Protein AF-A0A699KC30-F1 (afdb_monomer)

pLDDT: mean 75.78, std 14.75, range [30.88, 95.56]

Sequence (129 aa):
MDWEMLDNMGCAEEIENMLEIKVYEAGSQEEIFSSEAWRRAFDINKPIYTELYHEFYSTYEFDEVCVHDELRTNKVIKFRLCGCAHSLTLLELIRRLGLYHSDEVNEEESNVYFQGGLRTDDNFNVKDY

Solvent-accessible surface area (backbone atoms only — not comparable to full-atom values): 7699 Å² total; per-residue (Å²): 94,68,59,70,62,30,49,76,69,72,42,37,69,63,51,50,58,69,31,43,46,77,41,59,44,93,93,52,9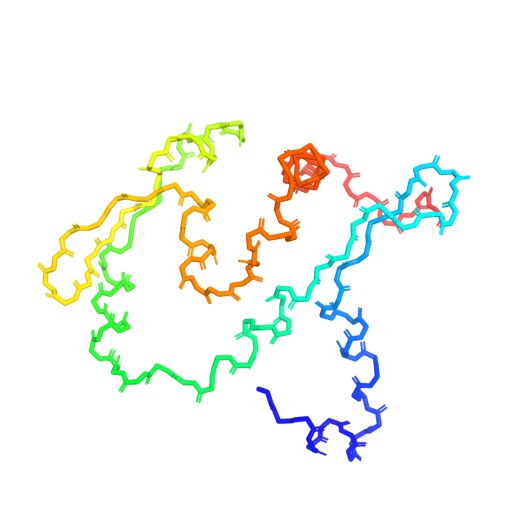1,52,74,72,43,76,41,54,32,51,49,46,57,47,55,60,85,64,77,95,47,66,66,49,50,52,43,28,70,76,44,55,44,69,55,83,85,60,52,82,82,39,41,66,76,39,59,41,37,35,30,30,53,91,90,40,82,46,70,31,20,54,56,57,48,41,42,73,72,58,37,48,57,80,80,72,54,45,76,67,64,42,42,52,51,59,53,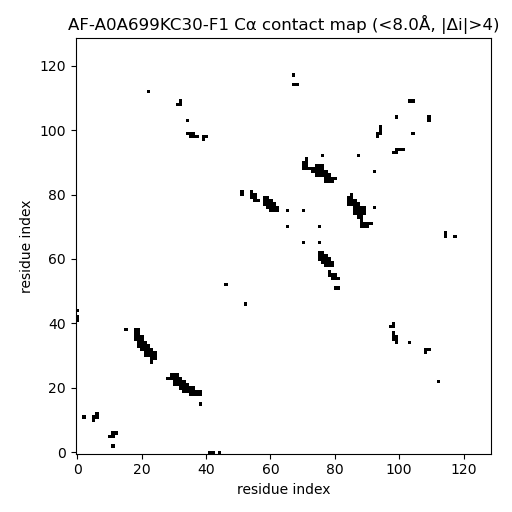51,72,65,67,45,85,82,71,76,63,96,75,84,124

Structure (mmCIF, N/CA/C/O backbone):
data_AF-A0A699KC30-F1
#
_entry.id   AF-A0A699KC30-F1
#
loop_
_atom_site.group_PDB
_atom_site.id
_atom_site.type_symbol
_atom_site.label_atom_id
_atom_site.label_alt_id
_atom_site.label_comp_id
_atom_site.label_asym_id
_atom_site.label_entity_id
_atom_site.label_seq_id
_atom_site.pdbx_PDB_ins_code
_atom_site.Cartn_x
_atom_site.Cartn_y
_atom_site.Cartn_z
_atom_site.occupancy
_atom_site.B_iso_or_equiv
_atom_site.auth_seq_id
_atom_site.auth_comp_id
_atom_site.auth_asym_id
_atom_site.auth_atom_id
_atom_site.pdbx_PDB_model_num
ATOM 1 N N . MET A 1 1 ? -9.618 -6.454 9.247 1.00 74.81 1 MET A N 1
ATOM 2 C CA . MET A 1 1 ? -9.403 -6.671 10.699 1.00 74.81 1 MET A CA 1
ATOM 3 C C . MET A 1 1 ? -10.718 -7.118 11.323 1.00 74.81 1 MET A C 1
ATOM 5 O O . MET A 1 1 ? -11.760 -6.747 10.797 1.00 74.81 1 MET A O 1
ATOM 9 N N . ASP A 1 2 ? -10.697 -7.952 12.365 1.00 83.81 2 ASP A N 1
ATOM 10 C CA . ASP A 1 2 ? -11.927 -8.368 13.058 1.00 83.81 2 ASP A CA 1
ATOM 11 C C . ASP A 1 2 ? -12.236 -7.382 14.193 1.00 83.81 2 ASP A C 1
ATOM 13 O O . ASP A 1 2 ? -11.750 -7.521 15.313 1.00 83.81 2 ASP A O 1
ATOM 17 N N . TRP A 1 3 ? -12.985 -6.330 13.866 1.00 83.38 3 TRP A N 1
ATOM 18 C CA . TRP A 1 3 ? -13.324 -5.258 14.805 1.00 83.38 3 TRP A CA 1
ATOM 19 C C . TRP A 1 3 ? -14.271 -5.715 15.920 1.00 83.38 3 TRP A C 1
ATOM 21 O O . TRP A 1 3 ? -14.171 -5.224 17.039 1.00 83.38 3 TRP A O 1
ATOM 31 N N . GLU A 1 4 ? -15.132 -6.701 15.653 1.00 87.06 4 GLU A N 1
ATOM 32 C CA . GLU A 1 4 ? -16.047 -7.269 16.650 1.00 87.06 4 GLU A CA 1
ATOM 33 C C . GLU A 1 4 ? -15.269 -8.034 17.729 1.00 87.06 4 GLU A C 1
ATOM 35 O O . GLU A 1 4 ? -15.554 -7.922 18.922 1.00 87.06 4 GLU A O 1
ATOM 40 N N . MET A 1 5 ? -14.227 -8.771 17.336 1.00 88.69 5 MET A N 1
ATOM 41 C CA . MET A 1 5 ? -13.301 -9.387 18.286 1.00 88.69 5 MET A CA 1
ATOM 42 C C . MET A 1 5 ? -12.598 -8.339 19.162 1.00 88.69 5 MET A C 1
ATOM 44 O O . MET A 1 5 ? -12.487 -8.539 20.372 1.00 88.69 5 MET A O 1
ATOM 48 N N . LEU A 1 6 ? -12.121 -7.240 18.573 1.00 86.56 6 LEU A N 1
ATOM 49 C CA . LEU A 1 6 ? -11.401 -6.193 19.307 1.00 86.56 6 LEU A CA 1
ATOM 50 C C . LEU A 1 6 ? -12.300 -5.431 20.286 1.00 86.56 6 LEU A C 1
ATOM 52 O O . LEU A 1 6 ? -11.857 -5.100 21.388 1.00 86.56 6 LEU A O 1
ATOM 56 N N . ASP A 1 7 ? -13.556 -5.198 19.910 1.00 89.75 7 ASP A N 1
ATOM 57 C CA . ASP A 1 7 ? -14.551 -4.544 20.761 1.00 89.75 7 ASP A CA 1
ATOM 58 C C . ASP A 1 7 ? -14.898 -5.421 21.973 1.00 89.75 7 ASP A C 1
ATOM 60 O O . ASP A 1 7 ? -14.860 -4.970 23.116 1.00 89.75 7 ASP A O 1
ATOM 64 N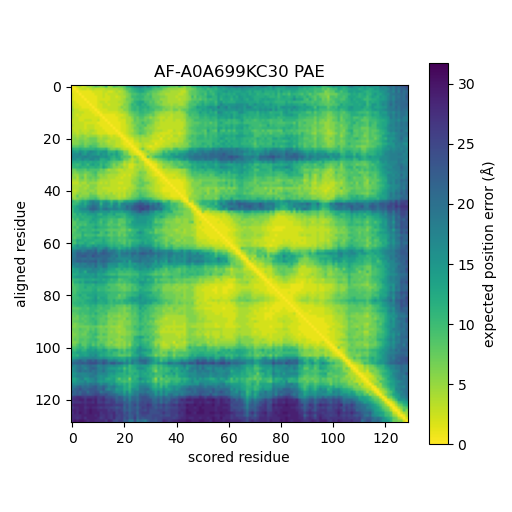 N . ASN A 1 8 ? -15.067 -6.731 21.754 1.00 92.62 8 ASN A N 1
ATOM 65 C CA . ASN A 1 8 ? -15.252 -7.708 22.833 1.00 92.62 8 ASN A CA 1
ATOM 66 C C . ASN A 1 8 ? -14.056 -7.791 23.802 1.00 92.62 8 ASN A C 1
ATOM 68 O O . ASN A 1 8 ? -14.224 -8.181 24.959 1.00 92.62 8 ASN A O 1
ATOM 72 N N . MET A 1 9 ? -12.849 -7.448 23.342 1.00 91.50 9 MET A N 1
ATOM 73 C CA . MET A 1 9 ? -11.646 -7.374 24.179 1.00 91.50 9 MET A CA 1
ATOM 74 C C . MET A 1 9 ? -11.472 -6.015 24.872 1.00 91.50 9 MET A C 1
ATOM 76 O O . MET A 1 9 ? -10.602 -5.892 25.731 1.00 91.50 9 MET A O 1
ATOM 80 N N . GLY A 1 10 ? -12.290 -5.012 24.533 1.00 90.69 10 GLY A N 1
ATOM 81 C CA . GLY A 1 10 ? -12.176 -3.648 25.053 1.00 90.69 10 GLY A CA 1
ATOM 82 C C . GLY A 1 10 ? -10.958 -2.883 24.527 1.00 90.69 10 GLY A C 1
ATOM 83 O O . GLY A 1 10 ? -10.563 -1.892 25.132 1.00 90.69 10 GLY A O 1
ATOM 84 N N . CYS A 1 11 ? -10.348 -3.341 23.428 1.00 88.50 11 CYS A N 1
ATOM 85 C CA . CYS A 1 11 ? -9.141 -2.744 22.841 1.00 88.50 11 CYS A CA 1
ATOM 86 C C . CYS A 1 11 ? -9.411 -2.021 21.513 1.00 88.50 11 CYS A C 1
ATOM 88 O O . CYS A 1 11 ? -8.477 -1.489 20.919 1.00 88.50 11 CYS A O 1
ATOM 90 N N . ALA A 1 12 ? -10.656 -2.022 21.022 1.00 86.69 12 ALA A N 1
ATOM 91 C CA . ALA A 1 12 ? -11.002 -1.450 19.720 1.00 86.69 12 ALA A CA 1
ATOM 92 C C . ALA A 1 12 ? -10.607 0.029 19.602 1.00 86.69 12 ALA A C 1
ATOM 94 O O . ALA A 1 12 ? -9.942 0.390 18.640 1.00 86.69 12 ALA A O 1
ATOM 95 N N . GLU A 1 13 ? -10.935 0.849 20.604 1.00 85.44 13 GLU A N 1
ATOM 96 C CA . GLU A 1 13 ? -10.629 2.287 20.609 1.00 85.44 13 GLU A CA 1
ATOM 97 C C . GLU A 1 13 ? -9.117 2.565 20.662 1.00 85.44 13 GLU A C 1
ATOM 99 O O . GLU A 1 13 ? -8.610 3.433 19.955 1.00 85.44 13 GLU A O 1
ATOM 104 N N . GLU A 1 14 ? -8.363 1.814 21.472 1.00 85.38 14 GLU A N 1
ATOM 105 C CA . GLU A 1 14 ? -6.902 1.958 21.549 1.00 85.38 14 GLU A CA 1
ATOM 106 C C . GLU A 1 14 ? -6.247 1.601 20.211 1.00 85.38 14 GLU A C 1
ATOM 108 O O . GLU A 1 14 ? -5.391 2.335 19.719 1.00 85.38 14 GLU A O 1
ATOM 113 N N . ILE A 1 15 ? -6.688 0.505 19.591 1.00 83.88 15 ILE A N 1
ATOM 114 C CA . ILE A 1 15 ? -6.179 0.070 18.292 1.00 83.88 15 ILE A CA 1
ATOM 115 C C . ILE A 1 15 ? -6.580 1.060 17.202 1.00 83.88 15 ILE A C 1
ATOM 117 O O . ILE A 1 15 ? -5.736 1.416 16.390 1.00 83.88 15 ILE A O 1
ATOM 121 N N . GLU A 1 16 ? -7.818 1.551 17.186 1.00 84.50 16 GLU A N 1
ATOM 122 C CA . GLU A 1 16 ? -8.255 2.558 16.216 1.00 84.50 16 GLU A CA 1
ATOM 123 C C . GLU A 1 16 ? -7.384 3.820 16.294 1.00 84.50 16 GLU A C 1
ATOM 125 O O . GLU A 1 16 ? -6.847 4.252 15.274 1.00 84.50 16 GLU A O 1
ATOM 130 N N . ASN A 1 17 ? -7.119 4.318 17.506 1.00 83.62 17 ASN A N 1
ATOM 131 C CA . ASN A 1 17 ? -6.211 5.445 17.725 1.00 83.62 17 ASN A CA 1
ATOM 132 C C . ASN A 1 17 ? -4.761 5.149 17.298 1.00 83.62 17 ASN A C 1
ATOM 134 O O . ASN A 1 17 ? -4.061 6.059 16.865 1.00 83.62 17 ASN A O 1
ATOM 138 N N . MET A 1 18 ? -4.289 3.900 17.400 1.00 82.88 18 MET A N 1
ATOM 139 C CA . MET A 1 18 ? -2.960 3.505 16.905 1.00 82.88 18 MET A CA 1
ATOM 140 C C . MET A 1 18 ? -2.877 3.452 15.374 1.00 82.88 18 MET A C 1
ATOM 142 O O . MET A 1 18 ? -1.798 3.644 14.811 1.00 82.88 18 MET A O 1
ATOM 146 N N . LEU A 1 19 ? -3.982 3.136 14.694 1.00 82.62 19 LEU A N 1
ATOM 147 C CA . LEU A 1 19 ? -4.031 3.049 13.232 1.00 82.62 19 LEU A CA 1
ATOM 148 C C . LEU A 1 19 ? -4.249 4.414 12.567 1.00 82.62 19 LEU A C 1
ATOM 150 O O . LEU A 1 19 ? -3.954 4.571 11.378 1.00 82.62 19 LEU A O 1
ATOM 154 N N . GLU A 1 20 ? -4.764 5.389 13.308 1.00 82.56 20 GLU A N 1
ATOM 155 C CA . GLU A 1 20 ? -4.938 6.757 12.841 1.00 82.56 20 GLU A CA 1
ATOM 156 C C . GLU A 1 20 ? -3.657 7.569 13.073 1.00 82.56 20 GLU A C 1
ATOM 158 O O . GLU A 1 20 ? -3.180 7.740 14.192 1.00 82.56 20 GLU A O 1
ATOM 163 N N . ILE A 1 21 ? -3.076 8.095 11.996 1.00 78.81 21 ILE A N 1
ATOM 164 C CA . ILE A 1 21 ? -1.925 8.993 12.089 1.00 78.81 21 ILE A CA 1
ATOM 165 C C . ILE A 1 21 ? -2.450 10.417 12.125 1.00 78.81 21 ILE A C 1
ATOM 167 O O . ILE A 1 21 ? -3.079 10.838 11.162 1.00 78.81 21 ILE A O 1
ATOM 171 N N . LYS A 1 22 ? -2.135 11.163 13.186 1.00 79.19 22 LYS A N 1
ATOM 172 C CA . LYS A 1 22 ? -2.387 12.607 13.284 1.00 79.19 22 LYS A CA 1
ATOM 173 C C . LYS A 1 22 ? -1.073 13.352 13.433 1.00 79.19 22 LYS A C 1
ATOM 175 O O . LYS A 1 22 ? -0.245 12.999 14.271 1.00 79.19 22 LYS A O 1
ATOM 180 N N . VAL A 1 23 ? -0.883 14.381 12.621 1.00 74.19 23 VAL A N 1
ATOM 181 C CA . VAL A 1 23 ? 0.262 15.289 12.673 1.00 74.19 23 VAL A CA 1
ATOM 182 C C . VAL A 1 23 ? -0.258 16.668 13.040 1.00 74.19 23 VAL A C 1
ATOM 184 O O . VAL A 1 23 ? -1.165 17.190 12.394 1.00 74.19 23 VAL A O 1
ATOM 187 N N . TYR A 1 24 ? 0.344 17.253 14.070 1.00 78.44 24 TYR A N 1
ATOM 188 C CA . TYR A 1 24 ? -0.006 18.570 14.592 1.00 78.44 24 TYR A CA 1
ATOM 189 C C . TYR A 1 24 ? 1.092 19.584 14.281 1.00 78.44 24 TYR A C 1
ATOM 191 O O . TYR A 1 24 ? 2.258 19.218 14.100 1.00 78.44 24 TYR A O 1
ATOM 199 N N . GLU A 1 25 ? 0.734 20.863 14.247 1.00 75.19 25 GLU A N 1
ATOM 200 C CA . GLU A 1 25 ? 1.716 21.937 14.120 1.00 75.19 25 GLU A CA 1
ATOM 201 C C . GLU A 1 25 ? 2.610 22.028 15.364 1.00 75.19 25 GLU A C 1
ATOM 203 O O . GLU A 1 25 ? 2.167 21.888 16.506 1.00 75.19 25 GLU A O 1
ATOM 208 N N . ALA A 1 26 ? 3.900 22.293 15.155 1.00 73.38 26 ALA A N 1
ATOM 209 C CA . ALA A 1 26 ? 4.852 22.425 16.248 1.00 73.38 26 ALA A CA 1
ATOM 210 C C . ALA A 1 26 ? 4.469 23.592 17.180 1.00 73.38 26 ALA A C 1
ATOM 212 O O . ALA A 1 26 ? 4.621 24.761 16.833 1.00 73.38 26 ALA A O 1
ATOM 213 N N . GLY A 1 27 ? 4.026 23.263 18.397 1.00 71.50 27 GLY A N 1
ATOM 214 C CA . GLY A 1 27 ? 3.652 24.243 19.420 1.00 71.50 27 GLY A CA 1
ATOM 215 C C . GLY A 1 27 ? 2.168 24.622 19.444 1.00 71.50 27 GLY A C 1
ATOM 216 O O . GLY A 1 27 ? 1.796 25.478 20.248 1.00 71.50 27 GLY A O 1
ATOM 217 N N . SER A 1 28 ? 1.321 23.982 18.632 1.00 72.06 28 SER A N 1
ATOM 218 C CA . SER A 1 28 ? -0.136 24.130 18.687 1.00 72.06 28 SER A CA 1
ATOM 219 C C . SER A 1 28 ? -0.834 22.758 18.766 1.00 72.06 28 SER A C 1
ATOM 221 O O . SER A 1 28 ? -0.210 21.713 18.593 1.00 72.06 28 SER A O 1
ATOM 223 N N . GLN A 1 29 ? -2.127 22.749 19.105 1.00 75.62 29 GLN A N 1
ATOM 224 C CA . GLN A 1 29 ? -2.985 21.553 19.006 1.00 75.62 29 GLN A CA 1
ATOM 225 C C . GLN A 1 29 ? -3.742 21.511 17.668 1.00 75.62 29 GLN A C 1
ATOM 227 O O . GLN A 1 29 ? -4.736 20.800 17.544 1.00 75.62 29 GLN A O 1
ATOM 232 N N . GLU A 1 30 ? -3.320 22.308 16.685 1.00 77.06 30 GLU A N 1
ATOM 233 C CA . GLU A 1 30 ? -3.941 22.338 15.366 1.00 77.06 30 GLU A CA 1
ATOM 234 C C . GLU A 1 30 ? -3.460 21.139 14.546 1.00 77.06 30 GLU A C 1
ATOM 236 O O . GLU A 1 30 ? -2.259 20.919 14.374 1.00 77.06 30 GLU A O 1
ATOM 241 N N . GLU A 1 31 ? -4.413 20.324 14.098 1.00 73.56 31 GLU A N 1
ATOM 242 C CA . GLU A 1 31 ? -4.168 19.154 13.260 1.00 73.56 31 GLU A CA 1
ATOM 243 C C . GLU A 1 31 ? -3.909 19.608 11.820 1.00 73.56 31 GLU A C 1
ATOM 245 O O . GLU A 1 31 ? -4.778 20.208 11.192 1.00 73.56 31 GLU A O 1
ATOM 250 N N . ILE A 1 32 ? -2.712 19.317 11.306 1.00 74.69 32 ILE A N 1
ATOM 251 C CA . ILE A 1 32 ? -2.318 19.640 9.926 1.00 74.69 32 ILE A CA 1
ATOM 252 C C . ILE A 1 32 ? -2.623 18.465 8.993 1.00 74.69 32 ILE A C 1
ATOM 254 O O . ILE A 1 32 ? -2.889 18.654 7.813 1.00 74.69 32 ILE A O 1
ATOM 258 N N . PHE A 1 33 ? -2.543 17.232 9.494 1.00 72.06 33 PHE A N 1
ATOM 259 C CA . PHE A 1 33 ? -2.725 16.048 8.663 1.00 72.06 33 PHE A CA 1
ATOM 260 C C . PHE A 1 33 ? -3.261 14.881 9.483 1.00 72.06 33 PHE A C 1
ATOM 262 O O . PHE A 1 33 ? -2.646 14.491 10.476 1.00 72.06 33 PHE A O 1
ATOM 269 N N . SER A 1 34 ? -4.351 14.278 9.017 1.00 76.19 34 SER A N 1
ATOM 270 C CA . SER A 1 34 ? -4.817 12.964 9.458 1.00 76.19 34 SER A CA 1
ATOM 271 C C . SER A 1 34 ? -4.738 11.947 8.329 1.00 76.19 34 SER A C 1
ATOM 273 O O . SER A 1 34 ? -4.954 12.246 7.156 1.00 76.19 34 SER A O 1
ATOM 275 N N . SER A 1 35 ? -4.413 10.710 8.690 1.00 76.00 35 SER A N 1
ATOM 276 C CA . SER A 1 35 ? -4.342 9.593 7.760 1.00 76.00 35 SER A CA 1
ATOM 277 C C . SER A 1 35 ? -4.851 8.315 8.405 1.00 76.00 35 SER A C 1
ATOM 279 O O . SER A 1 35 ? -4.273 7.813 9.368 1.00 76.00 35 SER A O 1
ATOM 281 N N . GLU A 1 36 ? -5.834 7.702 7.755 1.00 82.44 36 GLU A N 1
ATOM 282 C CA . GLU A 1 36 ? -6.353 6.376 8.096 1.00 82.44 36 GLU A CA 1
ATOM 283 C C . GLU A 1 36 ? -5.680 5.248 7.287 1.00 82.44 36 GLU A C 1
ATOM 285 O O . GLU A 1 36 ? -6.220 4.145 7.168 1.00 82.44 36 GLU A O 1
ATOM 290 N N . ALA A 1 37 ? -4.516 5.508 6.679 1.00 80.50 37 ALA A N 1
ATOM 291 C CA . ALA A 1 37 ? -3.863 4.571 5.764 1.00 80.50 37 ALA A CA 1
ATOM 292 C C . ALA A 1 37 ? -3.662 3.170 6.365 1.00 80.50 37 ALA A C 1
ATOM 294 O O . ALA A 1 37 ? -3.870 2.170 5.674 1.00 80.50 37 ALA A O 1
ATOM 295 N N . TRP A 1 38 ? -3.321 3.071 7.654 1.00 81.44 38 TRP A N 1
ATOM 296 C CA . TRP A 1 38 ? -3.174 1.775 8.316 1.00 81.44 38 TRP A CA 1
ATOM 297 C C . TRP A 1 38 ? -4.504 1.059 8.498 1.00 81.44 38 TRP A C 1
ATOM 299 O O . TRP A 1 38 ? -4.574 -0.138 8.223 1.00 81.44 38 TRP A O 1
ATOM 309 N N . ARG A 1 39 ? -5.572 1.772 8.877 1.00 83.38 39 ARG A N 1
ATOM 310 C CA . ARG A 1 39 ? -6.918 1.188 8.949 1.00 83.38 39 ARG A CA 1
ATOM 311 C C . ARG A 1 39 ? -7.296 0.566 7.608 1.00 83.38 39 ARG A C 1
ATOM 313 O O . ARG A 1 39 ? -7.652 -0.608 7.550 1.00 83.38 39 ARG A O 1
ATOM 320 N N . ARG A 1 40 ? -7.077 1.302 6.515 1.00 83.44 40 ARG A N 1
ATOM 321 C CA . ARG A 1 40 ? -7.336 0.816 5.151 1.00 83.44 40 ARG A CA 1
ATOM 322 C C . ARG A 1 40 ? -6.482 -0.388 4.787 1.00 83.44 40 ARG A C 1
ATOM 324 O O . ARG A 1 40 ? -7.013 -1.330 4.212 1.00 83.44 40 ARG A O 1
ATOM 331 N N . ALA A 1 41 ? -5.200 -0.399 5.155 1.00 81.56 41 ALA A N 1
ATOM 332 C CA . ALA A 1 41 ? -4.333 -1.560 4.952 1.00 81.56 41 ALA A CA 1
ATOM 333 C C . ALA A 1 41 ? -4.875 -2.809 5.665 1.00 81.56 41 ALA A C 1
ATOM 335 O O . ALA A 1 41 ? -4.906 -3.894 5.084 1.00 81.56 41 ALA A O 1
ATOM 336 N N . PHE A 1 42 ? -5.341 -2.657 6.906 1.00 79.50 42 PHE A N 1
ATOM 337 C CA . PHE A 1 42 ? -5.905 -3.746 7.703 1.00 79.50 42 PHE A CA 1
ATOM 338 C C . PHE A 1 42 ? -7.310 -4.179 7.261 1.00 79.50 42 PHE A C 1
ATOM 340 O O . PHE A 1 42 ? -7.711 -5.320 7.528 1.00 79.50 42 PHE A O 1
ATOM 347 N N . ASP A 1 43 ? -8.043 -3.312 6.566 1.00 80.50 43 ASP A N 1
ATOM 348 C CA . ASP A 1 43 ? -9.338 -3.617 5.953 1.00 80.50 43 ASP A CA 1
ATOM 349 C C . ASP A 1 43 ? -9.216 -4.357 4.609 1.00 80.50 43 ASP A C 1
ATOM 351 O O . ASP A 1 43 ? -10.220 -4.851 4.086 1.00 80.50 43 ASP A O 1
ATOM 355 N N . ILE A 1 44 ? -8.001 -4.532 4.068 1.00 76.94 44 ILE A N 1
ATOM 356 C CA . ILE A 1 44 ? -7.751 -5.392 2.901 1.00 76.94 44 ILE A CA 1
ATOM 357 C C . ILE A 1 44 ? -8.031 -6.854 3.295 1.00 76.94 44 ILE A C 1
ATOM 359 O O . ILE A 1 44 ? -7.170 -7.598 3.761 1.00 76.94 44 ILE A O 1
ATOM 363 N N . ASN A 1 45 ? -9.278 -7.280 3.097 1.00 68.75 45 ASN A N 1
ATOM 364 C CA . ASN A 1 45 ? -9.874 -8.477 3.699 1.00 68.75 45 ASN A CA 1
ATOM 365 C C . ASN A 1 45 ? -9.479 -9.832 3.055 1.00 68.75 45 ASN A C 1
ATOM 367 O O . ASN A 1 45 ? -10.214 -10.807 3.216 1.00 68.75 45 ASN A O 1
ATOM 371 N N . LYS A 1 46 ? -8.310 -9.892 2.381 1.00 64.62 46 LYS A N 1
ATOM 372 C CA . LYS A 1 46 ? -7.579 -11.028 1.741 1.00 64.62 46 LYS A CA 1
ATOM 373 C C . LYS A 1 46 ? -7.260 -10.769 0.257 1.00 64.62 46 LYS A C 1
ATOM 375 O O . LYS A 1 46 ? -8.051 -10.128 -0.434 1.00 64.62 46 LYS A O 1
ATOM 380 N N . PRO A 1 47 ? -6.140 -11.306 -0.276 1.00 60.75 47 PRO A N 1
ATOM 381 C CA . PRO A 1 47 ? -5.890 -11.282 -1.712 1.00 60.75 47 PRO A CA 1
ATOM 382 C C . PRO A 1 47 ? -6.949 -12.122 -2.433 1.00 60.75 47 PRO A C 1
ATOM 384 O O . PRO A 1 47 ? -7.174 -13.281 -2.088 1.00 60.75 47 PRO A O 1
ATOM 387 N N . ILE A 1 48 ? -7.582 -11.538 -3.451 1.00 68.06 48 ILE A N 1
ATOM 388 C CA . ILE A 1 48 ? -8.607 -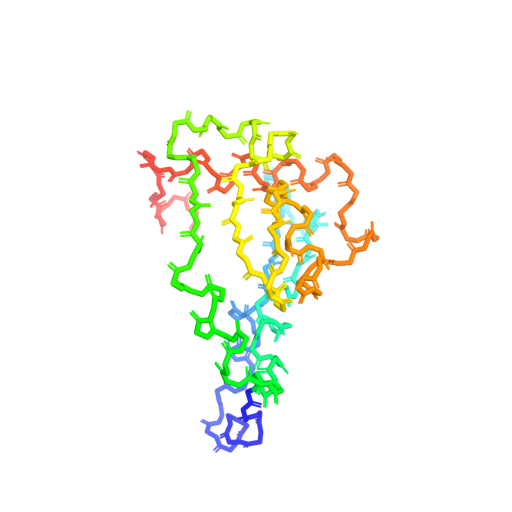12.209 -4.268 1.00 68.06 48 ILE A CA 1
ATOM 389 C C . ILE A 1 48 ? -7.995 -13.400 -5.036 1.00 68.06 48 ILE A C 1
ATOM 391 O O . ILE A 1 48 ? -8.684 -14.380 -5.300 1.00 68.06 48 ILE A O 1
ATOM 395 N N . TYR A 1 49 ? -6.687 -13.343 -5.330 1.00 78.31 49 TYR A N 1
ATOM 396 C CA . TYR A 1 49 ? -5.932 -14.392 -6.020 1.00 78.31 49 TYR A CA 1
ATOM 397 C C . TYR A 1 49 ? -4.548 -14.569 -5.388 1.00 78.31 49 TYR A C 1
ATOM 399 O O . TYR A 1 49 ? -3.711 -13.662 -5.425 1.00 78.31 49 TYR A O 1
ATOM 407 N N . THR A 1 50 ? -4.294 -15.739 -4.805 1.00 82.19 50 THR A N 1
ATOM 408 C CA . THR A 1 50 ? -3.033 -16.052 -4.116 1.00 82.19 50 THR A CA 1
ATOM 409 C C . THR A 1 50 ? -1.850 -16.117 -5.088 1.00 82.19 50 THR A C 1
ATOM 411 O O . THR A 1 50 ? -0.738 -15.727 -4.743 1.00 82.19 50 THR A O 1
ATOM 414 N N . GLU A 1 51 ? -2.078 -16.532 -6.332 1.00 85.31 51 GLU A N 1
ATOM 415 C CA . GLU A 1 51 ? -1.059 -16.597 -7.381 1.00 85.31 51 GLU A CA 1
ATOM 416 C C . GLU A 1 51 ? -0.532 -15.210 -7.751 1.00 85.31 51 GLU A C 1
ATOM 418 O O . GLU A 1 51 ? 0.672 -15.040 -7.925 1.00 85.31 51 GLU A O 1
ATOM 423 N N . LEU A 1 52 ? -1.410 -14.203 -7.808 1.00 85.75 52 LEU A N 1
ATOM 424 C CA . LEU A 1 52 ? -1.013 -12.818 -8.075 1.00 85.75 52 LEU A CA 1
ATOM 425 C C . LEU A 1 52 ? -0.194 -12.234 -6.925 1.00 85.75 52 LEU A C 1
ATOM 427 O O . LEU A 1 52 ? 0.741 -11.473 -7.156 1.00 85.75 52 LEU A O 1
ATOM 431 N N . TYR A 1 53 ? -0.512 -12.627 -5.691 1.00 85.25 53 TYR A N 1
ATOM 432 C CA . TYR A 1 53 ? 0.288 -12.277 -4.523 1.00 85.25 53 TYR A CA 1
ATOM 433 C C . TYR A 1 53 ? 1.690 -12.886 -4.646 1.00 85.25 53 TYR A C 1
ATOM 435 O O . TYR A 1 53 ? 2.686 -12.176 -4.560 1.00 85.25 53 TYR A O 1
ATOM 443 N N . HIS A 1 54 ? 1.797 -14.183 -4.944 1.00 88.00 54 HIS A N 1
ATOM 444 C CA . HIS A 1 54 ? 3.101 -14.819 -5.137 1.00 88.00 54 HIS A CA 1
ATOM 445 C C . HIS A 1 54 ? 3.893 -14.235 -6.312 1.00 88.00 54 HIS A C 1
ATOM 447 O O . HIS A 1 54 ? 5.103 -14.052 -6.181 1.00 88.00 54 HIS A O 1
ATOM 453 N N . GLU A 1 55 ? 3.245 -13.909 -7.434 1.00 91.94 55 GLU A N 1
ATOM 454 C CA . GLU A 1 55 ? 3.904 -13.233 -8.557 1.00 91.94 55 GLU A CA 1
ATOM 455 C C . GLU A 1 55 ? 4.461 -11.876 -8.118 1.00 91.94 55 GLU A C 1
ATOM 457 O O . GLU A 1 55 ? 5.642 -11.605 -8.335 1.00 91.94 55 GLU A O 1
ATOM 462 N N . PHE A 1 56 ? 3.651 -11.068 -7.431 1.00 90.25 56 PHE A N 1
ATOM 463 C CA . PHE A 1 56 ? 4.079 -9.775 -6.912 1.00 90.25 56 PHE A CA 1
ATOM 464 C C . PHE A 1 56 ? 5.299 -9.920 -5.994 1.00 90.25 56 PHE A C 1
ATOM 466 O O . PHE A 1 56 ? 6.346 -9.351 -6.284 1.00 90.25 56 PHE A O 1
ATOM 473 N N . TYR A 1 57 ? 5.223 -10.737 -4.938 1.00 88.31 57 TYR A N 1
ATOM 474 C CA . TYR A 1 57 ? 6.319 -10.861 -3.965 1.00 88.31 57 TYR A CA 1
ATOM 475 C C . TYR A 1 57 ? 7.577 -11.533 -4.521 1.00 88.31 57 TYR A C 1
ATOM 477 O O . TYR A 1 57 ? 8.668 -11.262 -4.032 1.00 88.31 57 TYR A O 1
ATOM 485 N N . SER A 1 58 ? 7.458 -12.400 -5.530 1.00 92.25 58 SER A N 1
ATOM 486 C CA . SER A 1 58 ? 8.627 -13.042 -6.154 1.00 92.25 58 SER A CA 1
ATOM 487 C C . SER A 1 58 ? 9.342 -12.156 -7.174 1.00 92.25 58 SER A C 1
ATOM 489 O O . SER A 1 58 ? 10.474 -12.456 -7.547 1.00 92.25 58 SER A O 1
ATOM 491 N N . THR A 1 59 ? 8.696 -11.086 -7.638 1.00 93.88 59 THR A N 1
ATOM 492 C CA . THR A 1 59 ? 9.229 -10.193 -8.680 1.00 93.88 59 THR A CA 1
ATOM 493 C C . THR A 1 59 ? 9.379 -8.748 -8.223 1.00 93.88 59 THR A C 1
ATOM 495 O O . THR A 1 59 ? 9.863 -7.923 -8.996 1.00 93.88 59 THR A O 1
ATOM 498 N N . TYR A 1 60 ? 8.955 -8.444 -6.997 1.00 91.56 60 TYR A N 1
ATOM 499 C CA . TYR A 1 60 ? 9.104 -7.139 -6.380 1.00 91.56 60 TYR A CA 1
ATOM 500 C C . TYR A 1 60 ? 10.583 -6.779 -6.228 1.00 91.56 60 TYR A C 1
ATOM 502 O O . TYR A 1 60 ? 11.372 -7.524 -5.650 1.00 91.56 60 TYR A O 1
ATOM 510 N N . GLU A 1 61 ? 10.930 -5.600 -6.721 1.00 91.19 61 GLU A N 1
ATOM 511 C CA . GLU A 1 61 ? 12.238 -4.978 -6.612 1.00 91.19 61 GLU A CA 1
ATOM 512 C C . GLU A 1 61 ? 12.033 -3.525 -6.180 1.00 91.19 61 GLU A C 1
ATOM 514 O O . GLU A 1 61 ? 11.167 -2.816 -6.707 1.00 91.19 61 GLU A O 1
ATOM 519 N N . PHE A 1 62 ? 12.845 -3.097 -5.219 1.00 87.56 62 PHE A N 1
ATOM 520 C CA . PHE A 1 62 ? 12.916 -1.722 -4.755 1.00 87.56 62 PHE A CA 1
ATOM 521 C C . PHE A 1 62 ? 14.323 -1.190 -5.009 1.00 87.56 62 PHE A C 1
ATOM 523 O O . PHE A 1 62 ? 15.300 -1.844 -4.643 1.00 87.56 62 PHE A O 1
ATOM 530 N N . ASP A 1 63 ? 14.426 -0.022 -5.637 1.00 83.81 63 ASP A N 1
ATOM 531 C CA . ASP A 1 63 ? 15.711 0.630 -5.881 1.00 83.81 63 ASP A CA 1
ATOM 532 C C . ASP A 1 63 ? 16.269 1.225 -4.576 1.00 83.81 63 ASP A C 1
ATOM 534 O O . ASP A 1 63 ? 15.850 2.292 -4.124 1.00 83.81 63 ASP A O 1
ATOM 538 N N . GLU A 1 64 ? 17.195 0.497 -3.946 1.00 67.44 64 GLU A N 1
ATOM 539 C CA . GLU A 1 64 ? 17.787 0.824 -2.640 1.00 67.44 64 GLU A CA 1
ATOM 540 C C . GLU A 1 64 ? 18.618 2.122 -2.658 1.00 67.44 64 GLU A C 1
ATOM 542 O O . GLU A 1 64 ? 18.841 2.727 -1.614 1.00 67.44 64 GLU A O 1
ATOM 547 N N . VAL A 1 65 ? 19.048 2.593 -3.835 1.00 67.38 65 VAL A N 1
ATOM 548 C CA . VAL A 1 65 ? 19.900 3.792 -3.977 1.00 67.38 65 VAL A CA 1
ATOM 549 C C . VAL A 1 65 ? 19.073 5.087 -4.033 1.00 67.38 65 VAL A C 1
ATOM 551 O O . VAL A 1 65 ? 19.619 6.184 -4.152 1.00 67.38 65 VAL A O 1
ATOM 554 N N . CYS A 1 66 ? 17.749 4.992 -3.931 1.00 65.19 66 CYS A N 1
ATOM 555 C CA . CYS A 1 66 ? 16.872 6.147 -4.022 1.00 6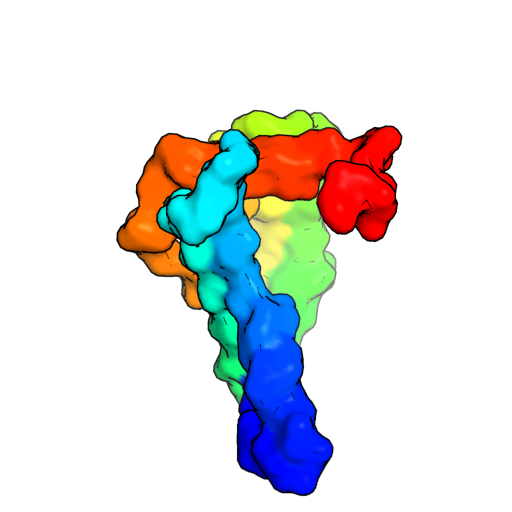5.19 66 CYS A CA 1
ATOM 556 C C . CYS A 1 66 ? 16.977 7.061 -2.791 1.00 65.19 66 CYS A C 1
ATOM 558 O O . CYS A 1 66 ? 16.676 6.659 -1.667 1.00 65.19 66 CYS A O 1
ATOM 560 N N . VAL A 1 67 ? 17.310 8.336 -3.009 1.00 67.50 67 VAL A N 1
ATOM 561 C CA . VAL A 1 67 ? 17.217 9.364 -1.959 1.00 67.50 67 VAL A CA 1
ATOM 562 C C . VAL A 1 67 ? 15.753 9.734 -1.685 1.00 67.50 67 VAL A C 1
ATOM 564 O O . VAL A 1 67 ? 14.882 9.561 -2.535 1.00 67.50 67 VAL A O 1
ATOM 567 N N . HIS A 1 68 ? 15.452 10.253 -0.494 1.00 66.25 68 HIS A N 1
ATOM 568 C CA . HIS A 1 68 ? 14.072 10.454 -0.023 1.00 66.25 68 HIS A CA 1
ATOM 569 C C . HIS A 1 68 ? 13.176 11.275 -0.965 1.00 66.25 68 HIS A C 1
ATOM 571 O O . HIS A 1 68 ? 12.013 10.924 -1.164 1.00 66.25 68 HIS A O 1
ATOM 577 N N . ASP A 1 69 ? 13.716 12.323 -1.592 1.00 69.12 69 ASP A N 1
ATOM 578 C CA . ASP A 1 69 ? 12.960 13.181 -2.517 1.00 69.12 69 ASP A CA 1
ATOM 579 C C . ASP A 1 69 ? 12.662 12.493 -3.866 1.00 69.12 69 ASP A C 1
ATOM 581 O O . ASP A 1 69 ? 11.752 12.888 -4.599 1.00 69.12 69 ASP A O 1
ATOM 585 N N . GLU A 1 70 ? 13.391 11.423 -4.186 1.00 71.31 70 GLU A N 1
ATOM 586 C CA . GLU A 1 70 ? 13.232 10.653 -5.416 1.00 71.31 70 GLU A CA 1
ATOM 587 C C . GLU A 1 70 ? 12.147 9.569 -5.302 1.00 71.31 70 GLU A C 1
ATOM 589 O O . GLU A 1 70 ? 11.617 9.132 -6.319 1.00 71.31 70 GLU A O 1
ATOM 594 N N . LEU A 1 71 ? 11.706 9.190 -4.096 1.00 72.06 71 LEU A N 1
ATOM 595 C CA . LEU A 1 71 ? 10.679 8.149 -3.908 1.00 72.06 71 LEU A CA 1
ATOM 596 C C . LEU A 1 71 ? 9.323 8.509 -4.540 1.00 72.06 71 LEU A C 1
ATOM 598 O O . LEU A 1 71 ? 8.535 7.628 -4.900 1.00 72.06 71 LEU A O 1
ATOM 602 N N . ARG A 1 72 ? 9.034 9.811 -4.671 1.00 70.94 72 ARG A N 1
ATOM 603 C CA . ARG A 1 72 ? 7.790 10.322 -5.272 1.00 70.94 72 ARG A CA 1
ATOM 604 C C . ARG A 1 72 ? 7.886 10.463 -6.790 1.00 70.94 72 ARG A C 1
ATOM 606 O O . ARG A 1 72 ? 6.861 10.353 -7.460 1.00 70.94 72 ARG A O 1
ATOM 613 N N . THR A 1 73 ? 9.080 10.720 -7.319 1.00 75.00 73 THR A N 1
ATOM 614 C CA . THR A 1 73 ? 9.306 11.115 -8.719 1.00 75.00 73 THR A CA 1
ATOM 615 C C . THR A 1 73 ? 9.905 9.986 -9.552 1.00 75.00 73 THR A C 1
ATOM 617 O O . THR A 1 73 ? 9.488 9.775 -10.693 1.00 75.00 73 THR A O 1
ATOM 620 N N . ASN A 1 74 ? 10.823 9.216 -8.973 1.00 84.56 74 ASN A N 1
ATOM 621 C CA . ASN A 1 74 ? 11.456 8.074 -9.605 1.00 84.56 74 ASN A CA 1
ATOM 622 C C . ASN A 1 74 ? 10.619 6.813 -9.409 1.00 84.56 74 ASN A C 1
ATOM 624 O O . ASN A 1 74 ? 10.028 6.549 -8.358 1.00 84.56 74 ASN A O 1
ATOM 628 N N . LYS A 1 75 ? 10.577 5.995 -10.459 1.00 87.38 75 LYS A N 1
ATOM 629 C CA . LYS A 1 75 ? 9.864 4.720 -10.448 1.00 87.38 75 LYS A CA 1
ATOM 630 C C . LYS A 1 75 ? 10.722 3.628 -9.821 1.00 87.38 75 LYS A C 1
ATOM 632 O O . LYS A 1 75 ? 11.244 2.753 -10.511 1.00 87.38 75 LYS A O 1
ATOM 637 N N . VAL A 1 76 ? 10.876 3.732 -8.508 1.00 87.94 76 VAL A N 1
ATO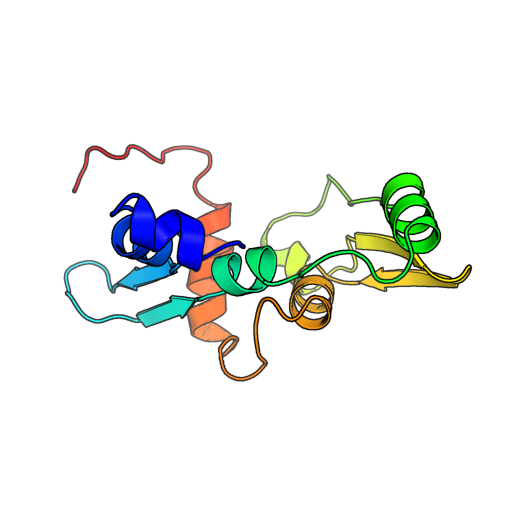M 638 C CA . VAL A 1 76 ? 11.748 2.879 -7.691 1.00 87.94 76 VAL A CA 1
ATOM 639 C C . VAL A 1 76 ? 11.172 1.502 -7.418 1.00 87.94 76 VAL A C 1
ATOM 641 O O . VAL A 1 76 ? 11.916 0.595 -7.066 1.00 87.94 76 VAL A O 1
ATOM 644 N N . ILE A 1 77 ? 9.860 1.335 -7.592 1.00 90.44 77 ILE A N 1
ATOM 645 C CA . ILE A 1 77 ? 9.186 0.066 -7.359 1.00 90.44 77 ILE A CA 1
ATOM 646 C C . ILE A 1 77 ? 8.946 -0.621 -8.691 1.00 90.44 77 ILE A C 1
ATOM 648 O O . ILE A 1 77 ? 8.261 -0.080 -9.564 1.00 90.44 77 ILE A O 1
ATOM 652 N N . LYS A 1 78 ? 9.460 -1.839 -8.833 1.00 93.94 78 LYS A N 1
ATOM 653 C CA . LYS A 1 78 ? 9.230 -2.698 -9.995 1.00 93.94 78 LYS A CA 1
ATOM 654 C C . LYS A 1 78 ? 8.656 -4.025 -9.528 1.00 93.94 78 LYS A C 1
ATOM 656 O O . LYS A 1 78 ? 9.029 -4.526 -8.478 1.00 93.94 78 LYS A O 1
ATOM 661 N N . PHE A 1 79 ? 7.723 -4.582 -10.284 1.00 94.25 79 PHE A N 1
ATOM 662 C CA . PHE A 1 79 ? 7.143 -5.899 -10.007 1.00 94.25 79 PHE A CA 1
ATOM 663 C C . PHE A 1 79 ? 6.432 -6.426 -11.247 1.00 94.25 79 PHE A C 1
ATOM 665 O O . PHE A 1 79 ? 6.212 -5.694 -12.216 1.00 94.25 79 PHE A O 1
ATOM 672 N N . ARG A 1 80 ? 6.027 -7.692 -11.214 1.00 93.88 80 ARG A N 1
ATOM 673 C CA . ARG A 1 80 ? 5.082 -8.268 -12.166 1.00 93.88 80 ARG A CA 1
ATOM 674 C C . ARG A 1 80 ? 3.734 -8.516 -11.513 1.00 93.88 80 ARG A C 1
ATOM 676 O O . ARG A 1 80 ? 3.653 -8.865 -10.339 1.00 93.88 80 ARG A O 1
ATOM 683 N N . LEU A 1 81 ? 2.678 -8.321 -12.291 1.00 90.81 81 LEU A N 1
ATOM 684 C CA . LEU A 1 81 ? 1.315 -8.644 -11.896 1.00 90.81 81 LEU A CA 1
ATOM 685 C C . LEU A 1 81 ? 0.520 -9.059 -13.134 1.00 90.81 81 LEU A C 1
ATOM 687 O O . LEU A 1 81 ? 0.549 -8.369 -14.155 1.00 90.81 81 LEU A O 1
ATOM 691 N N . CYS A 1 82 ? -0.176 -10.191 -13.056 1.00 89.88 82 CYS A N 1
ATOM 692 C CA . CYS A 1 82 ? -0.899 -10.787 -14.182 1.00 89.88 82 CYS A CA 1
ATOM 693 C C . CYS A 1 82 ? 0.008 -11.035 -15.405 1.00 89.88 82 CYS A C 1
ATOM 695 O O . CYS A 1 82 ? -0.426 -10.884 -16.547 1.00 89.88 82 CYS A O 1
ATOM 697 N N . GLY A 1 83 ? 1.286 -11.359 -15.188 1.00 90.38 83 GLY A N 1
ATOM 698 C CA . GLY A 1 83 ? 2.272 -11.537 -16.254 1.00 90.38 83 GLY A CA 1
ATOM 699 C C . GLY A 1 83 ? 2.833 -10.242 -16.854 1.00 90.38 83 GLY A C 1
ATOM 700 O O . GLY A 1 83 ? 3.759 -10.327 -17.664 1.00 90.38 83 GLY A O 1
ATOM 701 N N . CYS A 1 84 ? 2.356 -9.063 -16.452 1.00 92.69 84 CYS A N 1
ATOM 702 C CA . CYS A 1 84 ? 2.814 -7.768 -16.958 1.00 92.69 84 CYS A CA 1
ATOM 703 C C . CYS A 1 84 ? 3.853 -7.141 -16.026 1.00 92.69 84 CYS A C 1
ATOM 705 O O . CYS A 1 84 ? 3.681 -7.155 -14.812 1.00 92.69 84 CYS A O 1
ATOM 707 N N . ALA A 1 85 ? 4.916 -6.559 -16.588 1.00 95.56 85 ALA A N 1
ATOM 708 C CA . ALA A 1 85 ? 5.882 -5.785 -15.814 1.00 95.56 85 ALA A CA 1
ATOM 709 C C . ALA A 1 85 ? 5.335 -4.383 -15.515 1.00 95.56 85 ALA A C 1
ATOM 711 O O . ALA A 1 85 ? 4.827 -3.693 -16.402 1.00 95.56 85 ALA A O 1
ATOM 712 N N . HIS A 1 86 ? 5.487 -3.956 -14.269 1.00 93.56 86 HIS A N 1
ATOM 713 C CA . HIS A 1 86 ? 5.099 -2.649 -13.771 1.00 93.56 86 HIS A CA 1
ATOM 714 C C . HIS A 1 86 ? 6.304 -1.940 -13.163 1.00 93.56 86 HIS A C 1
ATOM 716 O O . HIS A 1 86 ? 7.189 -2.564 -12.584 1.00 93.56 86 HIS A O 1
ATOM 722 N N . SER A 1 87 ? 6.316 -0.618 -13.305 1.00 93.50 87 SER A N 1
ATOM 723 C CA . SER A 1 87 ? 7.290 0.270 -12.682 1.00 93.50 87 SER A CA 1
ATOM 724 C C . SER A 1 87 ? 6.549 1.529 -12.245 1.00 93.50 87 SER A C 1
ATOM 726 O O . SER A 1 87 ? 5.922 2.195 -13.081 1.00 93.50 87 SER A O 1
ATOM 728 N N . LEU A 1 88 ? 6.552 1.783 -10.938 1.00 90.62 88 LEU A N 1
ATOM 729 C CA . LEU A 1 88 ? 5.763 2.810 -10.262 1.00 90.62 88 LEU A CA 1
ATOM 730 C C . LEU A 1 88 ? 6.629 3.588 -9.271 1.00 90.62 88 LEU A C 1
ATOM 732 O O . LEU A 1 88 ? 7.603 3.059 -8.731 1.00 90.62 88 LEU A O 1
ATOM 736 N N . THR A 1 89 ? 6.250 4.837 -9.013 1.00 87.44 89 THR A N 1
ATOM 737 C CA . THR A 1 89 ? 6.752 5.572 -7.845 1.00 87.44 89 THR A CA 1
ATOM 738 C C . THR A 1 89 ? 6.100 5.034 -6.568 1.00 87.44 89 THR A C 1
ATOM 740 O O . THR A 1 89 ? 5.063 4.358 -6.620 1.00 87.44 89 THR A O 1
ATOM 743 N N . LEU A 1 90 ? 6.677 5.336 -5.400 1.00 83.62 90 LEU A N 1
ATOM 744 C CA . LEU A 1 90 ? 6.098 4.920 -4.119 1.00 83.62 90 LEU A CA 1
ATOM 745 C C . LEU A 1 90 ? 4.676 5.480 -3.952 1.00 83.62 90 LEU A C 1
ATOM 747 O O . LEU A 1 90 ? 3.756 4.756 -3.574 1.00 83.62 90 LEU A O 1
ATOM 751 N N . LEU A 1 91 ? 4.474 6.749 -4.319 1.00 80.25 91 LEU A N 1
ATOM 752 C CA . LEU A 1 91 ? 3.171 7.406 -4.219 1.00 80.25 91 LEU A CA 1
ATOM 753 C C . LEU A 1 91 ? 2.123 6.773 -5.147 1.00 80.25 91 LEU A C 1
ATOM 755 O O . LEU A 1 91 ? 0.972 6.590 -4.749 1.00 80.25 91 LEU A O 1
ATOM 759 N N . GLU A 1 92 ? 2.512 6.418 -6.374 1.00 85.88 92 GLU A N 1
ATOM 760 C CA . GLU A 1 92 ? 1.628 5.732 -7.320 1.00 85.88 92 GLU A CA 1
ATOM 761 C C . GLU A 1 92 ? 1.180 4.364 -6.791 1.00 85.88 92 GLU A C 1
ATOM 763 O O . GLU A 1 92 ? 0.002 4.017 -6.919 1.00 85.88 92 GLU A O 1
ATOM 768 N N . LEU A 1 93 ? 2.093 3.592 -6.188 1.00 86.62 93 LEU A N 1
ATOM 769 C CA . LEU A 1 93 ? 1.757 2.293 -5.606 1.00 86.62 93 LEU A CA 1
ATOM 770 C C . LEU A 1 93 ? 0.771 2.446 -4.445 1.00 86.62 93 LEU A C 1
ATOM 772 O O . LEU A 1 93 ? -0.266 1.789 -4.436 1.00 86.62 93 LEU A O 1
ATOM 776 N N . ILE A 1 94 ? 1.070 3.325 -3.489 1.00 81.88 94 ILE A N 1
ATOM 777 C CA . ILE A 1 94 ? 0.261 3.497 -2.278 1.00 81.88 94 ILE A CA 1
ATOM 778 C C . ILE A 1 94 ? -1.158 3.990 -2.621 1.00 81.88 94 ILE A C 1
ATOM 780 O O . ILE A 1 94 ? -2.138 3.496 -2.060 1.00 81.88 94 ILE A O 1
ATOM 784 N N . ARG A 1 95 ? -1.298 4.884 -3.614 1.00 82.69 95 ARG A N 1
ATOM 785 C CA . ARG A 1 95 ? -2.610 5.291 -4.152 1.00 82.69 95 ARG A CA 1
ATOM 786 C C . ARG A 1 95 ? -3.366 4.122 -4.788 1.00 82.69 95 ARG A C 1
ATOM 788 O O . ARG A 1 95 ? -4.562 3.973 -4.565 1.00 82.69 95 ARG A O 1
ATOM 795 N N . ARG A 1 96 ? -2.688 3.266 -5.563 1.00 85.25 96 ARG A N 1
ATOM 796 C CA . ARG A 1 96 ? -3.311 2.075 -6.179 1.00 85.25 96 ARG A CA 1
ATOM 797 C C . ARG A 1 96 ? -3.715 1.009 -5.166 1.00 85.25 96 ARG A C 1
ATOM 799 O O . ARG A 1 96 ? -4.661 0.274 -5.428 1.00 85.25 96 ARG A O 1
ATOM 806 N N . LEU A 1 97 ? -3.024 0.938 -4.032 1.00 80.62 97 LEU A N 1
ATOM 807 C CA . LEU A 1 97 ? -3.407 0.097 -2.899 1.00 80.62 97 LEU A CA 1
ATOM 808 C C . LEU A 1 97 ? -4.612 0.660 -2.125 1.00 80.62 97 LEU A C 1
ATOM 810 O O . LEU A 1 97 ? -5.124 -0.019 -1.242 1.00 80.62 97 LEU A O 1
ATOM 814 N N . GLY A 1 98 ? -5.077 1.873 -2.452 1.00 81.81 98 GLY A N 1
ATOM 815 C CA . GLY A 1 98 ? -6.195 2.521 -1.765 1.00 81.81 98 GLY A CA 1
ATOM 816 C C . GLY A 1 98 ? -5.847 2.994 -0.354 1.00 81.81 98 GLY A C 1
ATOM 817 O O . GLY A 1 98 ? -6.746 3.214 0.449 1.00 81.81 98 GLY A O 1
ATOM 818 N N . LEU A 1 99 ? -4.555 3.131 -0.040 1.00 81.25 99 LEU A N 1
ATOM 819 C CA . LEU A 1 99 ? -4.099 3.542 1.288 1.00 81.25 99 LEU A CA 1
ATOM 820 C C . LEU A 1 99 ? -4.273 5.049 1.497 1.00 81.25 99 LEU A C 1
ATOM 822 O O . LEU A 1 99 ? -4.714 5.462 2.564 1.00 81.25 99 LEU A O 1
ATOM 826 N N . TYR A 1 100 ? -4.010 5.848 0.459 1.00 79.31 100 TYR A N 1
ATOM 827 C CA . TYR A 1 100 ? -4.306 7.281 0.440 1.00 79.31 100 TYR A CA 1
ATOM 828 C C . TYR A 1 100 ? -5.241 7.635 -0.708 1.00 79.31 100 TYR A C 1
ATOM 830 O O . TYR A 1 100 ? -5.053 7.168 -1.840 1.00 79.31 100 TYR A O 1
ATOM 838 N N . HIS A 1 101 ? -6.200 8.511 -0.431 1.00 74.12 101 HIS A N 1
ATOM 839 C CA . HIS A 1 101 ? -7.055 9.098 -1.452 1.00 74.12 101 HIS A CA 1
ATOM 840 C C . HIS A 1 101 ? -6.424 10.360 -2.065 1.00 74.12 101 HIS A C 1
ATOM 842 O O . HIS A 1 101 ? -5.399 10.869 -1.613 1.00 74.12 101 HIS A O 1
ATOM 848 N N . SER A 1 102 ? -6.969 10.815 -3.196 1.00 69.69 102 SER A N 1
ATOM 849 C CA . SER A 1 102 ? -6.360 11.920 -3.962 1.00 69.69 102 SER A CA 1
ATOM 850 C C . SER A 1 102 ? -6.520 13.280 -3.276 1.00 69.69 102 SER A C 1
ATOM 852 O O . SER A 1 102 ? -5.731 14.177 -3.533 1.00 69.69 102 SER A O 1
ATOM 854 N N . ASP A 1 103 ? -7.522 13.397 -2.414 1.00 70.75 103 ASP A N 1
ATOM 855 C CA . ASP A 1 103 ? -7.883 14.533 -1.567 1.00 70.75 103 ASP A CA 1
ATOM 856 C C . ASP A 1 103 ? -7.046 14.625 -0.282 1.00 70.75 103 ASP A C 1
ATOM 858 O O . ASP A 1 103 ? -6.752 15.727 0.165 1.00 70.75 103 ASP A O 1
ATOM 862 N N . GLU A 1 104 ? -6.587 13.496 0.264 1.00 64.69 104 GLU A N 1
ATOM 863 C CA . GLU A 1 104 ? -5.691 13.462 1.439 1.00 64.69 104 GLU A CA 1
ATOM 864 C C . GLU A 1 104 ? -4.235 13.781 1.086 1.00 64.69 104 GLU A C 1
ATOM 866 O O . GLU A 1 104 ? -3.429 14.170 1.926 1.00 64.69 104 GLU A O 1
ATOM 871 N N . VAL A 1 105 ? -3.872 13.596 -0.182 1.00 63.78 105 VAL A N 1
ATOM 872 C CA . VAL A 1 105 ? -2.537 13.897 -0.695 1.00 63.78 105 VAL A CA 1
ATOM 873 C C . VAL A 1 105 ? -2.594 15.235 -1.431 1.00 63.78 105 VAL A C 1
ATOM 875 O O . VAL A 1 105 ? -2.379 15.287 -2.644 1.00 63.78 105 VAL A O 1
ATOM 878 N N . ASN A 1 106 ? -2.869 16.319 -0.702 1.00 59.31 106 ASN A N 1
ATOM 879 C CA . ASN A 1 106 ? -2.483 17.656 -1.153 1.00 59.31 106 ASN A CA 1
ATOM 880 C C . ASN A 1 106 ? -0.953 17.762 -1.090 1.00 59.31 106 ASN A C 1
ATOM 882 O O . ASN A 1 106 ? -0.320 17.319 -0.130 1.00 59.31 106 ASN A O 1
ATOM 886 N N . GLU A 1 107 ? -0.344 18.279 -2.159 1.00 57.03 107 GLU A N 1
ATOM 887 C CA . GLU A 1 107 ? 1.096 18.135 -2.404 1.00 57.03 107 GLU A CA 1
ATOM 888 C C . GLU A 1 107 ? 1.979 18.721 -1.295 1.00 57.03 107 GLU A C 1
ATOM 890 O O . GLU A 1 107 ? 3.052 18.160 -1.074 1.00 57.03 107 GLU A O 1
ATOM 895 N N . GLU A 1 108 ? 1.526 19.764 -0.588 1.00 59.88 108 GLU A N 1
ATOM 896 C CA . GLU A 1 108 ? 2.306 20.511 0.413 1.00 59.88 108 GLU A CA 1
ATOM 897 C C . GLU A 1 108 ? 2.335 19.841 1.802 1.00 59.88 108 GLU A C 1
ATOM 899 O O . GLU A 1 108 ? 3.418 19.530 2.300 1.00 59.88 108 GLU A O 1
ATOM 904 N N . GLU A 1 109 ? 1.184 19.535 2.409 1.00 60.00 109 GLU A N 1
ATOM 905 C CA . GLU A 1 109 ? 1.095 18.927 3.756 1.00 60.00 109 GLU A CA 1
ATOM 906 C C . GLU A 1 109 ? 1.568 17.469 3.758 1.00 60.00 109 GLU A C 1
ATOM 908 O O . GLU A 1 109 ? 2.322 17.031 4.631 1.00 60.00 109 GLU A O 1
ATOM 913 N N . SER A 1 110 ? 1.233 16.735 2.692 1.00 59.62 110 SER A N 1
ATOM 914 C CA . SER A 1 110 ? 1.761 15.394 2.462 1.00 59.62 110 SER A CA 1
ATOM 915 C C . SER A 1 110 ? 3.289 15.411 2.315 1.00 59.62 110 SER A C 1
ATOM 917 O O . SER A 1 110 ? 3.955 14.462 2.729 1.00 59.62 110 SER A O 1
ATOM 919 N N . ASN A 1 111 ? 3.879 16.492 1.779 1.00 62.59 111 ASN A N 1
ATOM 920 C CA . ASN A 1 111 ? 5.335 16.608 1.672 1.00 62.59 111 ASN A CA 1
ATOM 921 C C . ASN A 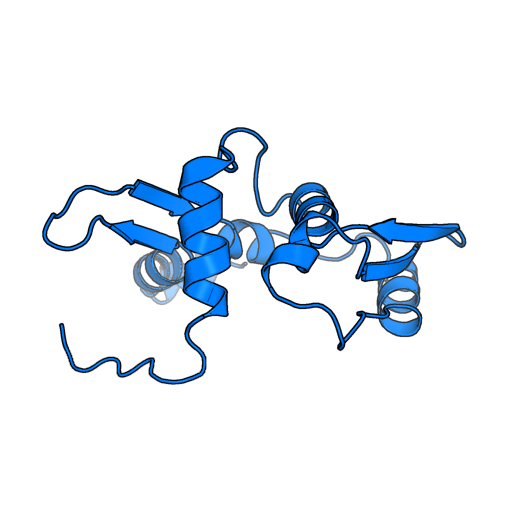1 111 ? 6.004 16.654 3.042 1.00 62.59 111 ASN A C 1
ATOM 923 O O . ASN A 1 111 ? 7.020 15.994 3.235 1.00 62.59 111 ASN A O 1
ATOM 927 N N . VAL A 1 112 ? 5.425 17.394 3.991 1.00 62.31 112 VAL A N 1
ATOM 928 C CA . VAL A 1 112 ? 5.953 17.497 5.358 1.00 62.31 112 VAL A CA 1
ATOM 929 C C . VAL A 1 112 ? 5.919 16.134 6.044 1.00 62.31 112 VAL A C 1
ATOM 931 O O . VAL A 1 112 ? 6.906 15.745 6.663 1.00 62.31 112 VAL A O 1
ATOM 934 N N . TYR A 1 113 ? 4.841 15.365 5.870 1.00 64.31 113 TYR A N 1
ATOM 935 C CA . TYR A 1 113 ? 4.735 14.016 6.426 1.00 64.31 113 TYR A CA 1
ATOM 936 C C . TYR A 1 113 ? 5.727 13.028 5.788 1.00 64.31 113 TYR A C 1
ATOM 938 O O . TYR A 1 113 ? 6.486 12.376 6.505 1.00 64.31 113 TYR A O 1
ATOM 946 N N . PHE A 1 114 ? 5.788 12.943 4.453 1.00 63.00 114 PHE A N 1
ATOM 947 C CA . PHE A 1 114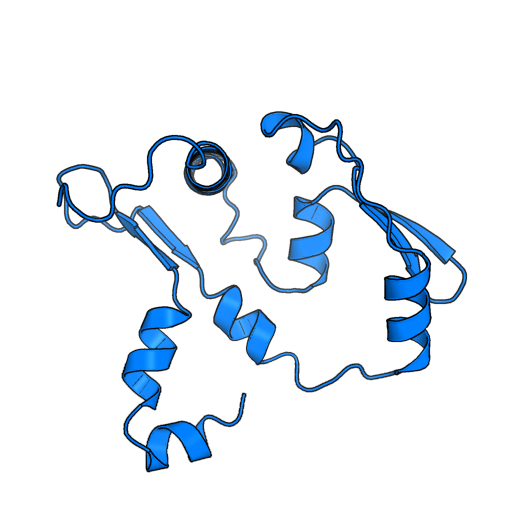 ? 6.709 12.021 3.775 1.00 63.00 114 PHE A CA 1
ATOM 948 C C . PHE A 1 114 ? 8.179 12.413 3.984 1.00 63.00 114 PHE A C 1
ATOM 950 O O . PHE A 1 114 ? 9.002 11.539 4.228 1.00 63.00 114 PHE A O 1
ATOM 957 N N . GLN A 1 115 ? 8.532 13.702 3.954 1.00 60.59 115 GLN A N 1
ATOM 958 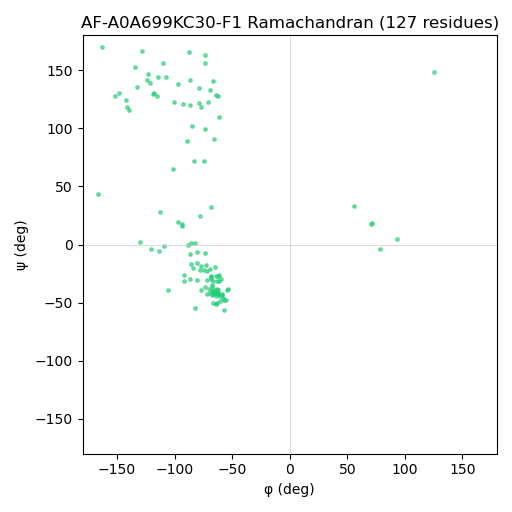C CA . GLN A 1 115 ? 9.904 14.146 4.228 1.00 60.59 115 GLN A CA 1
ATOM 959 C C . GLN A 1 115 ? 10.259 14.050 5.720 1.00 60.59 115 GLN A C 1
ATOM 961 O O . GLN A 1 115 ? 11.390 13.701 6.048 1.00 60.59 115 GLN A O 1
ATOM 966 N N . GLY A 1 116 ? 9.322 14.331 6.629 1.00 57.62 116 GLY A N 1
ATOM 967 C CA . GLY A 1 116 ? 9.528 14.258 8.079 1.00 57.62 116 GLY A CA 1
ATOM 968 C C . GLY A 1 116 ? 9.640 12.824 8.601 1.00 57.62 116 GLY A C 1
ATOM 969 O O . GLY A 1 116 ? 10.546 12.520 9.375 1.00 57.62 116 GLY A O 1
ATOM 970 N N . GLY A 1 117 ? 8.784 11.919 8.120 1.00 55.91 117 GLY A N 1
ATOM 971 C CA . GLY A 1 117 ? 8.828 10.492 8.456 1.00 55.91 117 GLY A CA 1
ATOM 972 C C . GLY A 1 117 ? 10.032 9.746 7.869 1.00 55.91 117 GLY A C 1
ATOM 973 O O . GLY A 1 117 ? 10.411 8.704 8.386 1.00 55.91 117 GLY A O 1
ATOM 974 N N . LEU A 1 118 ? 10.661 10.279 6.816 1.00 49.19 118 LEU A N 1
ATOM 975 C CA . LEU A 1 118 ? 11.873 9.707 6.214 1.00 49.19 118 LEU A CA 1
ATOM 976 C C . LEU A 1 118 ? 13.179 10.268 6.801 1.00 49.19 118 LEU A C 1
ATOM 978 O O . LEU A 1 118 ? 14.197 9.589 6.777 1.00 49.19 118 LEU A O 1
ATOM 982 N N . ARG A 1 119 ? 13.171 11.494 7.343 1.00 48.72 119 ARG A N 1
ATOM 983 C CA . ARG A 1 119 ? 14.349 12.148 7.958 1.00 48.72 119 ARG A CA 1
ATOM 984 C C . ARG A 1 119 ? 14.622 11.725 9.403 1.00 48.72 119 ARG A C 1
ATOM 986 O O . ARG A 1 119 ? 15.527 12.257 10.040 1.00 48.72 119 ARG A O 1
ATOM 993 N N . THR A 1 120 ? 13.821 10.823 9.948 1.00 48.09 120 THR A N 1
ATOM 994 C CA . THR A 1 120 ? 13.760 10.538 11.384 1.00 48.09 120 THR A CA 1
ATOM 995 C C . THR A 1 120 ? 14.591 9.336 11.826 1.00 48.09 120 THR A C 1
ATOM 997 O O . THR A 1 120 ? 14.408 8.854 12.940 1.00 48.09 120 THR A O 1
ATOM 1000 N N . ASP A 1 121 ? 15.566 8.917 11.013 1.00 45.06 121 ASP A N 1
ATOM 1001 C CA . ASP A 1 121 ? 16.418 7.759 11.319 1.00 45.06 121 ASP A CA 1
ATOM 1002 C C . ASP A 1 121 ? 17.685 8.080 12.140 1.00 45.06 121 ASP A C 1
ATOM 1004 O O . ASP A 1 121 ? 18.411 7.172 12.522 1.00 45.06 121 ASP A O 1
ATOM 1008 N N . ASP A 1 122 ? 17.928 9.345 12.512 1.00 43.91 122 ASP A N 1
ATOM 1009 C CA . ASP A 1 122 ? 19.078 9.683 13.375 1.00 43.91 122 ASP A CA 1
ATOM 1010 C C . ASP A 1 122 ? 18.708 10.213 14.771 1.00 43.91 122 ASP A C 1
ATOM 1012 O O . ASP A 1 122 ? 19.609 10.426 15.583 1.00 43.91 122 ASP A O 1
ATOM 1016 N N . ASN A 1 123 ? 17.425 10.446 15.103 1.00 39.41 123 ASN A N 1
ATOM 1017 C CA . ASN A 1 123 ? 17.078 10.974 16.437 1.00 39.41 123 ASN A CA 1
ATOM 1018 C C . ASN A 1 123 ? 15.587 10.910 16.841 1.00 39.41 123 ASN A C 1
ATOM 1020 O O . ASN A 1 123 ? 15.065 11.860 17.427 1.00 39.41 123 ASN A O 1
ATOM 1024 N N . PHE A 1 124 ? 14.872 9.806 16.592 1.00 41.69 124 PHE A N 1
ATOM 1025 C CA . PHE A 1 124 ? 13.539 9.618 17.191 1.00 41.69 124 PHE A CA 1
ATOM 1026 C C . PHE A 1 124 ? 13.652 9.273 18.687 1.00 41.69 124 PHE A C 1
ATOM 1028 O O . PHE A 1 124 ? 13.458 8.139 19.123 1.00 41.69 124 PHE A O 1
ATOM 1035 N N . ASN A 1 125 ? 14.018 10.262 19.502 1.00 33.47 125 ASN A N 1
ATOM 1036 C CA . ASN A 1 125 ? 13.957 10.145 20.949 1.00 33.47 125 ASN A CA 1
ATOM 1037 C C . ASN A 1 125 ? 12.532 10.504 21.386 1.00 33.47 125 ASN A C 1
ATOM 1039 O O . ASN A 1 125 ? 12.163 11.674 21.453 1.00 33.47 125 ASN A O 1
ATOM 1043 N N . VAL A 1 126 ? 11.729 9.484 21.696 1.00 41.84 126 VAL A N 1
ATOM 1044 C CA . VAL A 1 126 ? 10.343 9.579 22.210 1.00 41.84 126 VAL A CA 1
ATOM 1045 C C . VAL A 1 126 ? 10.309 10.157 23.645 1.00 41.84 126 VAL A C 1
ATOM 1047 O O . VAL A 1 126 ? 9.506 9.760 24.480 1.00 41.84 126 VAL A O 1
ATOM 1050 N N . LYS A 1 127 ? 11.241 11.048 24.001 1.00 30.88 127 LYS A N 1
ATOM 1051 C CA . LYS A 1 127 ? 11.426 11.557 25.368 1.00 30.88 127 LYS A CA 1
ATOM 1052 C C . LYS A 1 127 ? 11.517 13.073 25.511 1.00 30.88 127 LYS A C 1
ATOM 1054 O O . LYS A 1 127 ? 11.653 13.517 26.644 1.00 30.88 127 LYS A O 1
ATOM 1059 N N . ASP A 1 128 ? 11.379 13.843 24.435 1.00 36.12 128 ASP A N 1
ATOM 1060 C CA . ASP A 1 128 ? 11.444 15.312 24.516 1.00 36.12 128 ASP A CA 1
ATOM 1061 C C . ASP A 1 128 ? 10.112 16.029 24.205 1.00 36.12 128 ASP A C 1
ATOM 1063 O O . ASP A 1 128 ? 10.122 17.193 23.807 1.00 36.12 128 ASP A O 1
ATOM 1067 N N . TYR A 1 129 ? 8.966 15.380 24.454 1.00 43.06 129 TYR A N 1
ATOM 1068 C CA . TYR A 1 129 ? 7.662 16.053 24.574 1.00 43.06 129 TYR A CA 1
ATOM 1069 C C . TYR A 1 129 ? 6.956 15.661 25.872 1.00 43.06 129 TYR A C 1
ATOM 1071 O O . TYR A 1 129 ? 6.843 14.441 26.133 1.00 43.06 129 TYR A O 1
#

Organism: Tanacetum cinerariifolium (NCBI:txid118510)

Mean predicted aligned error: 10.8 Å

Radius of gyration: 17.44 Å; Cα contacts (8 Å, |Δi|>4): 129; chains: 1; bounding box: 36×41×42 Å

Secondary structure (DSSP, 8-state):
--HHHHHHTT-HHHHHHHHSEEEE-TTS--EEEEE-HHHHHHH----S-HHHHHHHHHH-EE-TT--GGGTTTS--EEEEETTEEEEE-HHHHHHHTTSS-TTT--HHHHHHHHHHHHSTTTT--TT--

Foldseek 3Di:
DPLVVCVVVVCNVVVQVVQKDWDADDPDPHTLAIFNLSVLVVVPPDDPDVVQVVQFVVFWFFQPPDDLVCLQPAQRIWGDGPNDIDTHRNVRVSVVSVSDDPVRCPPPSVCCVSVVVVVCPPDPPVPDD